Protein AF-A0A528LPU9-F1 (afdb_monomer_lite)

Structure (mmCIF, N/CA/C/O backbone):
data_AF-A0A528LPU9-F1
#
_entry.id   AF-A0A528LPU9-F1
#
loop_
_atom_site.group_PDB
_atom_site.id
_atom_site.type_symbol
_atom_site.label_atom_id
_atom_site.label_alt_id
_atom_site.label_comp_id
_atom_site.label_asym_id
_atom_site.label_ent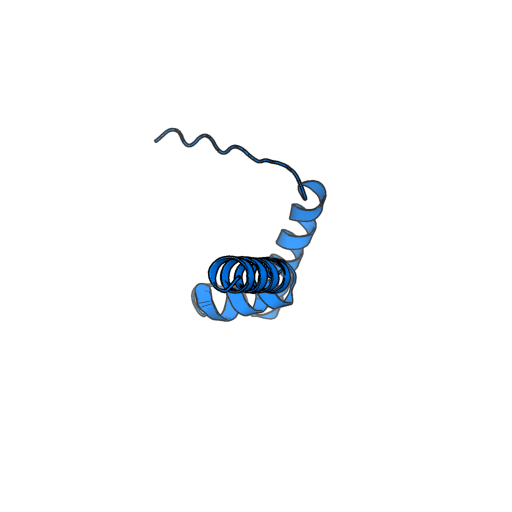ity_id
_atom_site.label_seq_id
_atom_site.pdbx_PDB_ins_code
_atom_site.Cartn_x
_atom_site.Cartn_y
_atom_site.Cartn_z
_atom_site.occupancy
_atom_site.B_iso_or_equiv
_atom_site.auth_seq_id
_atom_site.auth_comp_id
_atom_site.auth_asym_id
_atom_site.auth_atom_id
_atom_site.pdbx_PDB_model_num
ATOM 1 N N . MET A 1 1 ? -26.274 -23.963 29.756 1.00 62.03 1 MET A N 1
ATOM 2 C CA . MET A 1 1 ? -25.235 -24.870 29.220 1.00 62.03 1 MET A CA 1
ATOM 3 C C . MET A 1 1 ? -25.053 -24.718 27.704 1.00 62.03 1 MET A C 1
ATOM 5 O O . MET A 1 1 ? -24.137 -24.017 27.310 1.00 62.03 1 MET A O 1
ATOM 9 N N . ARG A 1 2 ? -25.920 -25.261 26.825 1.00 68.69 2 ARG A N 1
ATOM 10 C CA . ARG A 1 2 ? -25.717 -25.222 25.347 1.00 68.69 2 ARG A CA 1
ATOM 11 C C . ARG A 1 2 ? -25.531 -23.823 24.738 1.00 68.69 2 ARG A C 1
ATOM 13 O O . ARG A 1 2 ? -24.602 -23.626 23.966 1.00 68.69 2 ARG A O 1
ATOM 20 N N . ARG A 1 3 ? -26.375 -22.848 25.105 1.00 67.44 3 ARG A N 1
ATOM 21 C CA . ARG A 1 3 ? -26.249 -21.459 24.614 1.00 67.44 3 ARG A CA 1
ATOM 22 C C . ARG A 1 3 ? -24.928 -20.811 25.021 1.00 67.44 3 ARG A C 1
ATOM 24 O O . ARG A 1 3 ? -24.366 -20.101 24.208 1.00 67.44 3 ARG A O 1
ATOM 31 N N . GLN A 1 4 ? -24.437 -21.109 26.226 1.00 72.44 4 GLN A N 1
ATOM 32 C CA . GLN A 1 4 ? -23.161 -20.591 26.724 1.00 72.44 4 GLN A CA 1
ATOM 33 C C . GLN A 1 4 ? -21.991 -21.171 25.924 1.00 72.44 4 GLN A C 1
ATOM 35 O O . GLN A 1 4 ? -21.141 -20.411 25.485 1.00 72.44 4 GLN A O 1
ATOM 40 N N . PHE A 1 5 ? -22.007 -22.479 25.638 1.00 77.25 5 PHE A N 1
ATOM 41 C CA . PHE A 1 5 ? -21.006 -23.101 24.765 1.00 77.25 5 PHE A CA 1
ATOM 42 C C . PHE A 1 5 ? -21.013 -22.496 23.359 1.00 77.25 5 PHE A C 1
ATOM 44 O O . PHE A 1 5 ? -19.958 -22.108 22.873 1.00 77.25 5 PHE A O 1
ATOM 51 N N . LEU A 1 6 ? -22.182 -22.333 22.732 1.00 79.50 6 LEU A N 1
ATOM 52 C CA . LEU A 1 6 ? -22.293 -21.694 21.414 1.00 79.50 6 LEU A CA 1
ATOM 53 C C . LEU A 1 6 ? -21.724 -20.267 21.420 1.00 79.50 6 LEU A C 1
ATOM 55 O O . LEU A 1 6 ? -20.870 -19.962 20.595 1.00 79.50 6 LEU A O 1
ATOM 59 N N . THR A 1 7 ? -22.097 -19.429 22.393 1.00 79.19 7 THR A N 1
ATOM 60 C CA . THR A 1 7 ? -21.550 -18.066 22.505 1.00 79.19 7 THR A CA 1
ATOM 61 C C . THR A 1 7 ? -20.045 -18.044 22.756 1.00 79.19 7 THR A C 1
ATOM 63 O O . THR A 1 7 ? -19.347 -17.234 22.154 1.00 79.19 7 THR A O 1
ATOM 66 N N . SER A 1 8 ? -19.521 -18.944 23.593 1.00 79.31 8 SER A N 1
ATOM 67 C CA . SER A 1 8 ? -18.081 -19.038 23.854 1.00 79.31 8 SER A CA 1
ATOM 68 C C . SER A 1 8 ? -17.306 -19.476 22.613 1.00 79.31 8 SER A C 1
ATOM 70 O O . SER A 1 8 ? -16.235 -18.944 22.346 1.00 79.31 8 SER A O 1
ATOM 72 N N . THR A 1 9 ? -17.860 -20.401 21.826 1.00 81.69 9 THR A N 1
ATOM 73 C CA . THR A 1 9 ? -17.206 -20.901 20.609 1.00 81.69 9 THR A CA 1
ATOM 74 C C . THR A 1 9 ? -17.179 -19.822 19.527 1.00 81.69 9 THR A C 1
ATOM 76 O O . THR A 1 9 ? -16.139 -19.585 18.921 1.00 81.69 9 THR A O 1
ATOM 79 N N . THR A 1 10 ? -18.290 -19.108 19.323 1.00 82.00 10 THR A N 1
ATOM 80 C CA . THR A 1 10 ? -18.361 -18.002 18.357 1.00 82.00 10 THR A CA 1
ATOM 81 C C . THR A 1 10 ? -17.440 -16.844 18.744 1.00 82.00 10 THR A C 1
ATOM 83 O O . THR A 1 10 ? -16.770 -16.294 17.876 1.00 82.00 10 THR A O 1
ATOM 86 N N . ALA A 1 11 ? -17.344 -16.507 20.035 1.00 82.19 11 ALA A N 1
ATOM 87 C CA . ALA A 1 11 ? -16.408 -15.491 20.516 1.00 82.19 11 ALA A CA 1
ATOM 88 C C . ALA A 1 11 ? -14.942 -15.888 20.265 1.00 82.19 11 ALA A C 1
ATOM 90 O O . ALA A 1 11 ? -14.146 -15.053 19.844 1.00 82.19 11 ALA A O 1
ATOM 91 N N . LEU A 1 12 ? -14.595 -17.165 20.461 1.00 83.94 12 LEU A N 1
ATOM 92 C CA . LEU A 1 12 ? -13.251 -17.673 20.179 1.00 83.94 12 LEU A CA 1
ATOM 93 C C . LEU A 1 12 ? -12.915 -17.593 18.683 1.00 83.94 12 LEU A C 1
ATOM 95 O O . LEU A 1 12 ? -11.826 -17.169 18.316 1.00 83.94 12 LEU A O 1
ATOM 99 N N . VAL A 1 13 ? -13.865 -17.962 17.819 1.00 84.56 13 VAL A N 1
ATOM 100 C CA . VAL A 1 13 ? -13.704 -17.882 16.359 1.00 84.56 13 VAL A CA 1
ATOM 101 C C . VAL A 1 13 ? -13.561 -16.434 15.893 1.00 84.56 13 VAL A C 1
ATOM 103 O O . VAL A 1 13 ? -12.744 -16.168 15.025 1.00 84.56 13 VAL A O 1
ATOM 106 N N . LEU A 1 14 ? -14.293 -15.487 16.483 1.00 81.06 14 LEU A N 1
ATOM 107 C CA . LEU A 1 14 ? -14.141 -14.058 16.185 1.00 81.06 14 LEU A CA 1
ATOM 108 C C . LEU A 1 14 ? -12.769 -13.517 16.602 1.00 81.06 14 LEU A C 1
ATOM 110 O O . LEU A 1 14 ? -12.152 -12.783 15.840 1.00 81.06 14 LEU A O 1
ATOM 114 N N . LEU A 1 15 ? -12.273 -13.907 17.779 1.00 80.31 15 LEU A N 1
ATOM 115 C CA . LEU A 1 15 ? -10.948 -13.498 18.258 1.00 80.31 15 LEU A CA 1
ATOM 116 C C . LEU A 1 15 ? -9.809 -14.081 17.412 1.00 80.31 15 LEU A C 1
ATOM 118 O O . LEU A 1 15 ? -8.794 -13.421 17.227 1.00 80.31 15 LEU A O 1
ATOM 122 N N . LEU A 1 16 ? -9.975 -15.301 16.898 1.00 77.38 16 LEU A N 1
ATOM 123 C CA . LEU A 1 16 ? -8.981 -15.972 16.053 1.00 77.38 16 LEU A CA 1
ATOM 124 C C . LEU A 1 16 ? -9.124 -15.632 14.560 1.00 77.38 16 LEU A C 1
ATOM 126 O O . LEU A 1 16 ? -8.169 -15.780 13.805 1.00 77.38 16 LEU A O 1
ATOM 130 N N . GLY A 1 17 ? -10.317 -15.218 14.132 1.00 68.00 17 GLY A N 1
ATOM 131 C CA . GLY A 1 17 ? -10.662 -14.898 12.747 1.00 68.00 17 GLY A CA 1
ATOM 132 C C . GLY A 1 17 ? -10.593 -13.410 12.413 1.00 68.00 17 GLY A C 1
ATOM 133 O O . GLY A 1 17 ? -10.730 -13.051 11.245 1.00 68.00 17 GLY A O 1
ATOM 134 N N . ALA A 1 18 ? -10.370 -12.542 13.405 1.00 64.62 18 ALA A N 1
ATOM 135 C CA . ALA A 1 18 ? -9.996 -11.153 13.180 1.00 64.62 18 ALA A CA 1
ATOM 136 C C . ALA A 1 18 ? -8.589 -11.116 12.559 1.00 64.62 18 ALA A C 1
ATOM 138 O O . ALA A 1 18 ? -7.580 -11.001 13.251 1.00 64.62 18 ALA A O 1
ATOM 139 N N . GLY A 1 19 ? -8.525 -11.296 11.240 1.00 58.31 19 GLY A N 1
ATOM 140 C CA . GLY A 1 19 ? -7.293 -11.183 10.477 1.00 58.31 19 GLY A CA 1
ATOM 141 C C . GLY A 1 19 ? -6.733 -9.771 10.596 1.00 58.31 19 GLY A C 1
ATOM 142 O O . GLY A 1 19 ? -7.465 -8.787 10.483 1.00 58.31 19 GLY A O 1
ATOM 143 N N . ASN A 1 20 ? -5.429 -9.673 10.827 1.00 60.56 20 ASN A N 1
ATOM 144 C CA . ASN A 1 20 ? -4.734 -8.401 10.711 1.00 60.56 20 ASN A CA 1
ATOM 145 C C . ASN A 1 20 ? -4.797 -7.959 9.242 1.00 60.56 20 ASN A C 1
ATOM 147 O O . ASN A 1 20 ? -4.465 -8.738 8.348 1.00 60.56 20 ASN A O 1
ATOM 151 N N . ALA A 1 21 ? -5.223 -6.723 8.990 1.00 62.91 21 ALA A N 1
ATOM 152 C CA . ALA A 1 21 ? -5.036 -6.105 7.686 1.00 62.91 21 ALA A CA 1
ATOM 153 C C . ALA A 1 21 ? -3.552 -5.743 7.562 1.00 62.91 21 ALA A C 1
ATOM 155 O O . ALA A 1 21 ? -3.073 -4.821 8.223 1.00 62.91 21 ALA A O 1
ATOM 156 N N . TYR A 1 22 ? -2.818 -6.517 6.771 1.00 64.94 22 TYR A N 1
ATOM 157 C CA . TYR A 1 22 ? -1.444 -6.200 6.413 1.00 64.94 22 TYR A CA 1
ATOM 158 C C . TYR A 1 22 ? -1.474 -5.303 5.170 1.00 64.94 22 TYR A C 1
ATOM 160 O O . TYR A 1 22 ? -2.253 -5.531 4.250 1.00 64.94 22 TYR A O 1
ATOM 168 N N . ALA A 1 23 ? -0.701 -4.221 5.190 1.00 68.56 23 ALA A N 1
ATOM 169 C CA . ALA A 1 23 ? -0.616 -3.249 4.102 1.00 68.56 23 ALA A CA 1
ATOM 170 C C . ALA A 1 23 ? 0.852 -3.107 3.684 1.00 68.56 23 ALA A C 1
ATOM 172 O O . ALA A 1 23 ? 1.507 -2.103 3.966 1.00 68.56 23 ALA A O 1
ATOM 173 N N . GLY A 1 24 ? 1.390 -4.180 3.110 1.00 83.06 24 GLY A N 1
ATOM 174 C CA . GLY A 1 24 ? 2.760 -4.290 2.641 1.00 83.06 24 GLY A CA 1
ATOM 175 C C . GLY A 1 24 ? 2.849 -4.466 1.126 1.00 83.06 24 GLY A C 1
ATOM 176 O O . GLY A 1 24 ? 1.884 -4.303 0.378 1.00 83.06 24 GLY A O 1
ATOM 177 N N . MET A 1 25 ? 4.059 -4.785 0.665 1.00 89.31 25 MET A N 1
ATOM 178 C CA . MET A 1 25 ? 4.336 -4.947 -0.764 1.00 89.31 25 MET A CA 1
ATOM 179 C C . MET A 1 25 ? 3.651 -6.166 -1.386 1.00 89.31 25 MET A C 1
ATOM 181 O O . MET A 1 25 ? 3.395 -6.159 -2.587 1.00 89.31 25 MET A O 1
ATOM 185 N N . ASP A 1 26 ? 3.331 -7.189 -0.597 1.00 89.56 26 ASP A N 1
ATOM 186 C CA . ASP A 1 26 ? 2.626 -8.371 -1.095 1.00 89.56 26 ASP A CA 1
ATOM 187 C C . ASP A 1 26 ? 1.167 -8.032 -1.433 1.00 89.56 26 ASP A C 1
ATOM 189 O O . ASP A 1 26 ? 0.679 -8.384 -2.509 1.00 89.56 26 ASP A O 1
ATOM 193 N N . GLU A 1 27 ? 0.490 -7.255 -0.582 1.00 89.50 27 GLU A N 1
ATOM 194 C CA . GLU A 1 27 ? -0.858 -6.756 -0.861 1.00 89.50 27 GLU A CA 1
ATOM 195 C C . GLU A 1 27 ? -0.857 -5.721 -1.982 1.00 89.50 27 GLU A C 1
ATOM 197 O O . GLU A 1 27 ? -1.771 -5.703 -2.805 1.00 89.50 27 GLU A O 1
ATOM 202 N N . ALA A 1 28 ? 0.193 -4.901 -2.071 1.00 89.69 28 ALA A N 1
ATOM 203 C CA . ALA A 1 28 ? 0.366 -3.980 -3.184 1.00 89.69 28 ALA A CA 1
ATOM 204 C C . ALA A 1 28 ? 0.497 -4.710 -4.529 1.00 89.69 28 ALA A C 1
ATOM 206 O O . ALA A 1 28 ? -0.150 -4.323 -5.499 1.00 89.69 28 ALA A O 1
ATOM 207 N N . LYS A 1 29 ? 1.281 -5.793 -4.595 1.00 91.06 29 LYS A N 1
ATOM 208 C CA . LYS A 1 29 ? 1.388 -6.632 -5.800 1.00 91.06 29 LYS A CA 1
ATOM 209 C C . LYS A 1 29 ? 0.046 -7.278 -6.145 1.00 91.06 29 LYS A C 1
ATOM 211 O O . LYS A 1 29 ? -0.373 -7.216 -7.297 1.00 91.06 29 LYS A O 1
ATOM 216 N N . ALA A 1 30 ? -0.663 -7.815 -5.150 1.00 91.44 30 ALA A N 1
ATOM 217 C CA . ALA A 1 30 ? -1.997 -8.376 -5.353 1.00 91.44 30 ALA A CA 1
ATOM 218 C C . ALA A 1 30 ? -2.998 -7.328 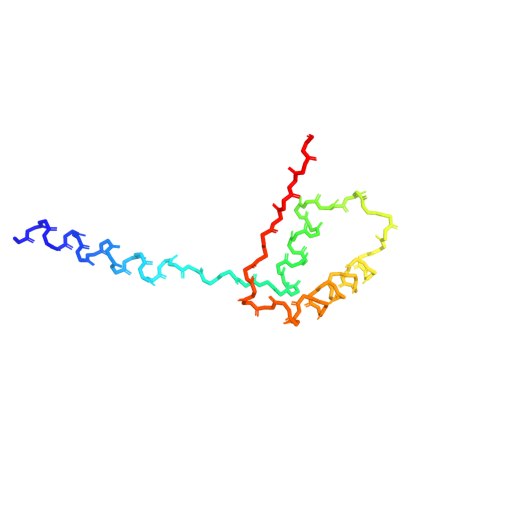-5.873 1.00 91.44 30 ALA A C 1
ATOM 220 O O . ALA A 1 30 ? -3.796 -7.627 -6.758 1.00 91.44 30 ALA A O 1
ATOM 221 N N . PHE A 1 31 ? -2.931 -6.090 -5.375 1.00 90.50 31 PHE A N 1
ATOM 222 C CA . PHE A 1 31 ? -3.737 -4.971 -5.865 1.00 90.50 31 PHE A CA 1
ATOM 223 C C . PHE A 1 31 ? -3.399 -4.607 -7.317 1.00 90.50 31 PHE A C 1
ATOM 225 O O . PHE A 1 31 ? -4.308 -4.441 -8.134 1.00 90.50 31 PHE A O 1
ATOM 232 N N . LEU A 1 32 ? -2.108 -4.543 -7.666 1.00 92.62 32 LEU A N 1
ATOM 233 C CA . LEU A 1 32 ? -1.674 -4.317 -9.048 1.00 92.62 32 LEU A CA 1
ATOM 234 C C . LEU A 1 32 ? -2.232 -5.394 -9.990 1.00 92.62 32 LEU A C 1
ATOM 236 O O . LEU A 1 32 ? -2.697 -5.071 -11.081 1.00 92.62 32 LEU A O 1
ATOM 240 N N . ASP A 1 33 ? -2.244 -6.655 -9.558 1.00 92.06 33 ASP A N 1
ATOM 241 C CA . ASP A 1 33 ? -2.747 -7.779 -10.354 1.00 92.06 33 ASP A CA 1
ATOM 242 C C . ASP A 1 33 ? -4.280 -7.840 -10.439 1.00 92.06 33 ASP A C 1
ATOM 244 O O . ASP A 1 33 ? -4.828 -8.255 -11.462 1.00 92.06 33 ASP A O 1
ATOM 248 N N . ALA A 1 34 ? -4.992 -7.450 -9.381 1.00 93.25 34 ALA A N 1
ATOM 249 C CA . ALA A 1 34 ? -6.448 -7.549 -9.319 1.00 93.25 34 ALA A CA 1
ATOM 250 C C . ALA A 1 34 ? -7.151 -6.341 -9.956 1.00 93.25 34 ALA A C 1
ATOM 252 O O . ALA A 1 34 ? -8.069 -6.528 -10.764 1.00 93.25 34 ALA A O 1
ATOM 253 N N . GLU A 1 35 ? -6.696 -5.132 -9.626 1.00 91.81 35 GLU A N 1
ATOM 254 C CA . GLU A 1 35 ? -7.414 -3.881 -9.891 1.00 91.81 35 GLU A CA 1
ATOM 255 C C . GLU A 1 35 ? -6.775 -3.055 -11.010 1.00 91.81 35 GLU A C 1
ATOM 257 O O . GLU A 1 35 ? -7.482 -2.538 -11.873 1.00 91.81 35 GLU A O 1
ATOM 262 N N . ILE A 1 36 ? -5.441 -2.943 -11.032 1.00 91.31 36 ILE A N 1
ATOM 263 C CA . ILE A 1 36 ? -4.751 -2.085 -12.006 1.00 91.31 36 ILE A CA 1
ATOM 264 C C . ILE A 1 36 ? -4.559 -2.797 -13.345 1.00 91.31 36 ILE A C 1
ATOM 266 O O . ILE A 1 36 ? -4.935 -2.244 -14.374 1.00 91.31 36 ILE A O 1
ATOM 270 N N . LYS A 1 37 ? -4.021 -4.023 -13.362 1.00 88.06 37 LYS A N 1
ATOM 271 C CA . LYS A 1 37 ? -3.772 -4.811 -14.585 1.00 88.06 37 LYS A CA 1
ATOM 272 C C . LYS A 1 37 ? -3.138 -3.954 -15.700 1.00 88.06 37 LYS A C 1
ATOM 274 O O . LYS A 1 37 ? -2.062 -3.394 -15.506 1.00 88.06 37 LYS A O 1
ATOM 279 N N . ASP A 1 38 ? -3.829 -3.818 -16.833 1.00 87.50 38 ASP A N 1
ATOM 280 C CA . ASP A 1 38 ? -3.387 -3.097 -18.032 1.00 87.50 38 ASP A CA 1
ATOM 281 C C . ASP A 1 3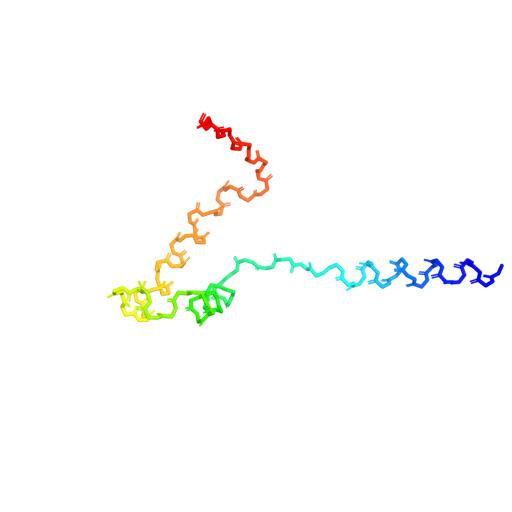8 ? -3.774 -1.604 -18.027 1.00 87.50 38 ASP A C 1
ATOM 283 O O . ASP A 1 38 ? -3.622 -0.912 -19.032 1.00 87.50 38 ASP A O 1
ATOM 287 N N . MET A 1 39 ? -4.304 -1.089 -16.911 1.00 90.94 39 MET A N 1
ATOM 288 C CA . MET A 1 39 ? -4.733 0.311 -16.783 1.00 90.94 39 MET A CA 1
ATOM 289 C C . MET A 1 39 ? -3.571 1.273 -16.514 1.00 90.94 39 MET A C 1
ATOM 291 O O . MET A 1 39 ? -3.754 2.488 -16.573 1.00 90.94 39 MET A O 1
ATOM 295 N N . SER A 1 40 ? -2.385 0.748 -16.203 1.00 90.12 40 SER A N 1
ATOM 296 C CA . SER A 1 40 ? -1.188 1.549 -15.967 1.00 90.12 40 SER A CA 1
ATOM 297 C C . SER A 1 40 ? -0.311 1.614 -17.212 1.00 90.12 40 SER A C 1
ATOM 299 O O . SER A 1 40 ? -0.117 0.630 -17.921 1.00 90.12 40 SER A O 1
ATOM 301 N N . THR A 1 41 ? 0.257 2.792 -17.456 1.00 92.62 41 THR A N 1
ATOM 302 C CA . THR A 1 41 ? 1.264 3.018 -18.500 1.00 92.62 41 THR A CA 1
ATOM 303 C C . THR A 1 41 ? 2.679 2.663 -18.043 1.00 92.62 41 THR A C 1
ATOM 305 O O . THR A 1 41 ? 3.604 2.676 -18.855 1.00 92.62 41 THR A O 1
ATOM 308 N N . LEU A 1 42 ? 2.860 2.371 -16.751 1.00 92.50 42 LEU A N 1
ATOM 309 C CA . LEU A 1 42 ? 4.137 1.994 -16.159 1.00 92.50 42 LEU A CA 1
ATOM 310 C C . LEU A 1 42 ? 4.411 0.504 -16.355 1.00 92.50 42 LEU A C 1
ATOM 312 O O . LEU A 1 42 ? 3.492 -0.317 -16.325 1.00 92.50 42 LEU A O 1
ATOM 316 N N . ASP A 1 43 ? 5.689 0.148 -16.495 1.00 93.94 43 ASP A N 1
ATOM 317 C CA . ASP A 1 43 ? 6.107 -1.249 -16.438 1.00 93.94 43 ASP A CA 1
ATOM 318 C C . ASP A 1 43 ? 5.996 -1.802 -15.008 1.00 93.94 43 ASP A C 1
ATOM 320 O O . ASP A 1 43 ? 5.852 -1.064 -14.031 1.00 93.94 43 ASP A O 1
ATOM 324 N N . ARG A 1 44 ? 6.044 -3.131 -14.862 1.00 91.31 44 ARG A N 1
ATOM 325 C CA . ARG A 1 44 ? 5.821 -3.768 -13.556 1.00 91.31 44 ARG A CA 1
ATOM 326 C C . ARG A 1 44 ? 6.822 -3.302 -12.494 1.00 91.31 44 ARG A C 1
ATOM 328 O O . ARG A 1 44 ? 6.444 -3.125 -11.342 1.00 91.31 44 ARG A O 1
ATOM 335 N N . ALA A 1 45 ? 8.080 -3.088 -12.871 1.00 93.00 45 ALA A N 1
ATOM 336 C CA . ALA A 1 45 ? 9.100 -2.632 -11.935 1.00 93.00 45 ALA A CA 1
ATOM 337 C C . ALA A 1 45 ? 8.795 -1.219 -11.413 1.00 93.00 45 ALA A C 1
ATOM 339 O O . ALA A 1 45 ? 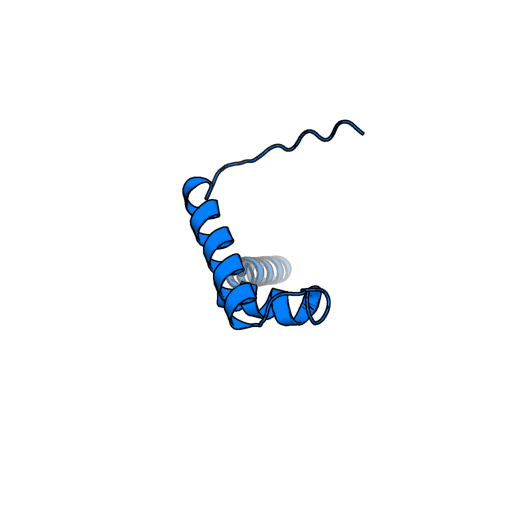8.885 -0.981 -10.208 1.00 93.00 45 ALA A O 1
ATOM 340 N N . ALA A 1 46 ? 8.382 -0.301 -12.292 1.00 94.62 46 ALA A N 1
ATOM 341 C CA . ALA A 1 46 ? 7.981 1.043 -11.901 1.00 94.62 46 ALA A C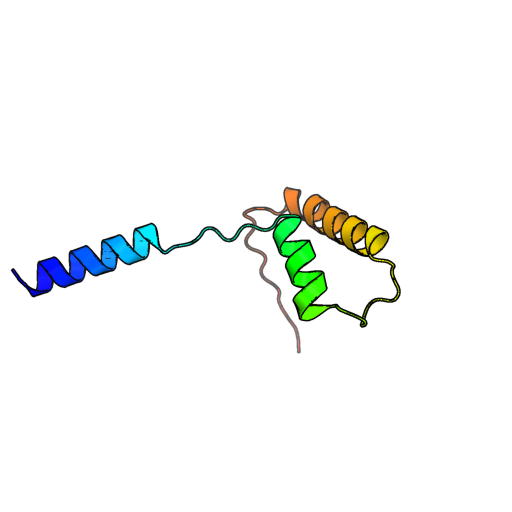A 1
ATOM 342 C C . ALA A 1 46 ? 6.686 1.048 -11.076 1.00 94.62 46 ALA A C 1
ATOM 344 O O . ALA A 1 46 ? 6.609 1.786 -10.098 1.00 94.62 46 ALA A O 1
ATOM 345 N N . GLN A 1 47 ? 5.713 0.189 -11.399 1.00 92.62 47 GLN A N 1
ATOM 346 C CA . GLN A 1 47 ? 4.489 0.035 -10.602 1.00 92.62 47 GLN A CA 1
ATOM 347 C C . GLN A 1 47 ? 4.801 -0.392 -9.161 1.00 92.62 47 GLN A C 1
ATOM 349 O O . GLN A 1 47 ? 4.297 0.193 -8.207 1.00 92.62 47 GLN A O 1
ATOM 354 N N . GLU A 1 48 ? 5.660 -1.397 -8.979 1.00 93.69 48 GLU A N 1
ATOM 355 C CA . GLU A 1 48 ? 6.054 -1.853 -7.643 1.00 93.69 48 GLU A CA 1
ATOM 356 C C . GLU A 1 48 ? 6.844 -0.783 -6.880 1.00 93.69 48 GLU A C 1
ATOM 358 O O . GLU A 1 48 ? 6.637 -0.601 -5.680 1.00 93.69 48 GLU A O 1
ATOM 363 N N . ALA A 1 49 ? 7.715 -0.041 -7.567 1.00 95.12 49 ALA A N 1
ATOM 364 C CA . ALA A 1 49 ? 8.447 1.068 -6.964 1.00 95.12 49 ALA A CA 1
ATOM 365 C C . ALA A 1 49 ? 7.509 2.197 -6.503 1.00 95.12 49 ALA A C 1
ATOM 367 O O . ALA A 1 49 ? 7.712 2.770 -5.432 1.00 95.12 49 ALA A O 1
ATOM 368 N N . GLU A 1 50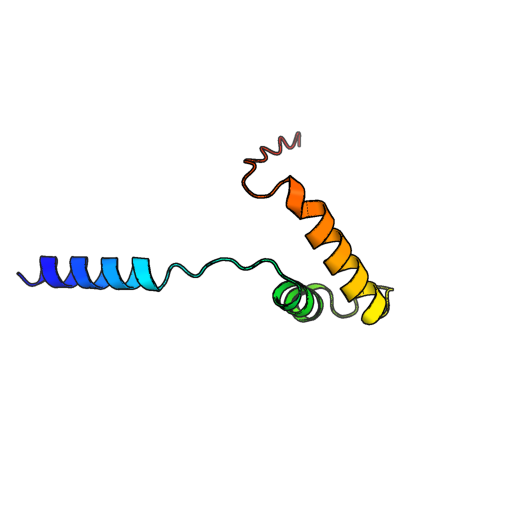 ? 6.462 2.493 -7.275 1.00 93.88 50 GLU A N 1
ATOM 369 C CA . GLU A 1 50 ? 5.446 3.480 -6.909 1.00 93.88 50 GLU A CA 1
ATOM 370 C C . GLU A 1 50 ? 4.624 3.016 -5.698 1.00 93.88 50 GLU A C 1
ATOM 372 O O . GLU A 1 50 ? 4.417 3.775 -4.751 1.00 93.88 50 GLU A O 1
ATOM 377 N N . MET A 1 51 ? 4.239 1.739 -5.654 1.00 94.00 51 MET A N 1
ATOM 378 C CA . MET A 1 51 ? 3.571 1.167 -4.483 1.00 94.00 51 MET A CA 1
ATOM 379 C C . MET A 1 51 ? 4.444 1.217 -3.226 1.00 94.00 51 MET A C 1
ATOM 381 O O . MET A 1 51 ? 3.953 1.557 -2.148 1.00 94.00 51 MET A O 1
ATOM 385 N N . GLN A 1 52 ? 5.742 0.938 -3.360 1.00 93.25 52 GLN A N 1
ATOM 386 C CA . GLN A 1 52 ? 6.691 1.069 -2.258 1.00 93.25 52 GLN A CA 1
ATOM 387 C C . GLN A 1 52 ? 6.769 2.521 -1.770 1.00 93.25 52 GLN A C 1
ATOM 389 O O . GLN A 1 52 ? 6.755 2.765 -0.562 1.00 93.25 52 GLN A O 1
ATOM 394 N N . TRP A 1 53 ? 6.770 3.488 -2.692 1.00 94.31 53 TRP A N 1
ATOM 395 C CA . TRP A 1 53 ? 6.722 4.906 -2.347 1.00 94.31 53 TRP A CA 1
ATOM 396 C C . TRP A 1 53 ? 5.459 5.259 -1.551 1.00 94.31 53 TRP A C 1
ATOM 398 O O . TRP A 1 53 ? 5.566 5.922 -0.519 1.00 94.31 53 TRP A O 1
ATOM 408 N N . PHE A 1 54 ? 4.281 4.769 -1.958 1.00 92.25 54 PHE A N 1
ATOM 409 C CA . PHE A 1 54 ? 3.037 4.986 -1.211 1.00 92.25 54 PHE A CA 1
ATOM 410 C C . PHE A 1 54 ? 3.087 4.384 0.198 1.00 92.25 54 PHE A C 1
ATOM 412 O O . PHE A 1 54 ? 2.692 5.044 1.160 1.00 92.25 54 PHE A O 1
ATOM 419 N N . ILE A 1 55 ? 3.605 3.160 0.340 1.00 90.69 55 ILE A N 1
ATOM 420 C CA . ILE A 1 55 ? 3.764 2.497 1.643 1.00 90.69 55 ILE A CA 1
ATOM 421 C C . ILE A 1 55 ? 4.685 3.316 2.549 1.00 90.69 55 ILE A C 1
ATOM 423 O O . ILE A 1 55 ? 4.365 3.555 3.714 1.00 90.69 55 ILE A O 1
ATOM 427 N N . ASP A 1 56 ? 5.819 3.775 2.023 1.00 92.69 56 ASP A N 1
ATOM 428 C CA . ASP A 1 56 ? 6.780 4.561 2.791 1.00 92.69 56 ASP A CA 1
ATOM 429 C C . ASP A 1 56 ? 6.224 5.932 3.182 1.00 92.69 56 ASP A C 1
ATOM 431 O O . ASP A 1 56 ? 6.379 6.351 4.332 1.00 92.69 56 ASP A O 1
ATOM 435 N N . ALA A 1 57 ? 5.520 6.599 2.266 1.00 92.12 57 ALA A N 1
ATOM 436 C CA . ALA A 1 57 ? 4.855 7.870 2.522 1.00 92.12 57 ALA A CA 1
ATOM 437 C C . ALA A 1 57 ? 3.720 7.743 3.551 1.00 92.12 57 ALA A C 1
ATOM 439 O O . ALA A 1 57 ? 3.457 8.697 4.280 1.00 92.12 57 ALA A O 1
ATOM 440 N N . ALA A 1 58 ? 3.071 6.579 3.647 1.00 89.56 58 ALA A N 1
ATOM 441 C CA . ALA A 1 58 ? 1.996 6.323 4.601 1.00 89.56 58 ALA A CA 1
ATOM 442 C C . ALA A 1 58 ? 2.494 6.068 6.037 1.00 89.56 58 ALA A C 1
ATOM 444 O O . ALA A 1 58 ? 1.748 6.305 6.989 1.00 89.56 58 ALA A O 1
ATOM 445 N N . LYS A 1 59 ? 3.748 5.625 6.224 1.00 89.44 59 LYS A N 1
ATOM 446 C CA . LYS A 1 59 ? 4.310 5.273 7.548 1.00 89.44 59 LYS A CA 1
ATOM 447 C C . LYS A 1 59 ? 4.110 6.342 8.635 1.00 89.44 59 LYS A C 1
ATOM 449 O O . LYS A 1 59 ? 3.712 5.960 9.735 1.00 89.44 59 LYS A O 1
ATOM 454 N N . PRO A 1 60 ? 4.340 7.649 8.390 1.00 90.69 60 PRO A N 1
ATOM 455 C CA . PRO A 1 60 ? 4.161 8.686 9.410 1.00 90.69 60 PRO A CA 1
ATOM 456 C C . PRO A 1 60 ? 2.710 8.857 9.873 1.00 90.69 60 PRO A C 1
ATOM 458 O O . PRO A 1 60 ? 2.477 9.434 10.930 1.00 90.69 60 PRO A O 1
ATOM 461 N N . PHE A 1 61 ? 1.746 8.366 9.090 1.00 86.12 61 PHE A N 1
ATOM 462 C CA . PHE A 1 61 ? 0.316 8.506 9.350 1.00 86.12 61 PHE A CA 1
ATOM 463 C C . PHE A 1 61 ? -0.307 7.248 9.971 1.00 86.12 61 PHE A C 1
ATOM 465 O O . PHE A 1 61 ? -1.513 7.207 10.222 1.00 86.12 61 PHE A O 1
ATOM 472 N N . ALA A 1 62 ? 0.494 6.211 10.237 1.00 85.56 62 ALA A N 1
ATOM 473 C CA . ALA A 1 62 ? 0.015 4.981 10.852 1.00 85.56 62 ALA A CA 1
ATOM 474 C C . ALA A 1 62 ? -0.616 5.260 12.229 1.00 85.56 62 ALA A C 1
ATOM 476 O O . ALA A 1 62 ? 0.013 5.834 13.117 1.00 85.56 62 ALA A O 1
ATOM 477 N N . GLY A 1 63 ? -1.872 4.838 12.408 1.00 83.25 63 GLY A N 1
ATOM 478 C CA . GLY A 1 63 ? -2.632 5.053 13.645 1.00 83.25 63 GLY A CA 1
ATOM 479 C C . GLY A 1 63 ? -3.311 6.423 13.761 1.00 83.25 63 GLY A C 1
ATOM 480 O O . GLY A 1 63 ? -3.922 6.697 14.793 1.00 83.25 63 GLY A O 1
ATOM 481 N N . MET A 1 64 ? -3.239 7.272 12.730 1.00 86.88 64 MET A N 1
ATOM 482 C CA . MET A 1 64 ? -4.007 8.517 12.678 1.00 86.88 64 MET A CA 1
ATOM 483 C C . MET A 1 64 ? -5.452 8.261 12.235 1.00 86.88 64 MET A C 1
ATOM 485 O O . MET A 1 64 ? -5.697 7.565 11.253 1.00 86.88 64 MET A O 1
ATOM 489 N N . ASP A 1 65 ? -6.410 8.874 12.931 1.00 85.06 65 ASP A N 1
ATOM 490 C CA . ASP A 1 65 ? -7.804 8.952 12.486 1.00 85.06 65 ASP A CA 1
ATOM 491 C C . ASP A 1 65 ? -7.958 10.153 11.538 1.00 85.06 65 ASP A C 1
ATOM 493 O O . ASP A 1 65 ? -7.938 11.312 11.966 1.00 85.06 65 ASP A O 1
ATOM 497 N N . ILE A 1 66 ? -8.035 9.879 10.233 1.00 82.88 66 ILE A N 1
ATOM 498 C CA . ILE A 1 66 ? -8.139 10.901 9.187 1.00 82.88 66 ILE A CA 1
ATOM 499 C C . ILE A 1 66 ? -9.615 11.093 8.829 1.00 82.88 66 ILE A C 1
ATOM 501 O O . ILE A 1 66 ? -10.229 10.253 8.172 1.00 82.88 66 ILE A O 1
ATOM 505 N N . LYS A 1 67 ? -10.183 12.239 9.219 1.00 83.69 67 LYS A N 1
ATOM 506 C CA . LYS A 1 67 ? -11.554 12.628 8.861 1.00 83.69 67 LYS A CA 1
ATOM 507 C C . LYS A 1 67 ? -11.550 13.428 7.566 1.00 83.69 67 LYS A C 1
ATOM 509 O O . LYS A 1 67 ? -11.181 14.600 7.560 1.00 83.69 67 LYS A O 1
ATOM 514 N N . VAL A 1 68 ? -11.974 12.795 6.476 1.00 80.69 68 VAL A N 1
ATOM 515 C CA . VAL A 1 68 ? -12.132 13.457 5.176 1.00 80.69 68 VAL A CA 1
ATOM 516 C C . VAL A 1 68 ? -13.509 14.110 5.120 1.00 80.69 68 VAL A C 1
ATOM 518 O O . VAL A 1 68 ? -14.529 13.424 5.146 1.00 80.69 68 VAL A O 1
ATOM 521 N N . VAL A 1 69 ? -13.545 15.441 5.054 1.00 83.19 69 VAL A N 1
ATOM 522 C CA . VAL A 1 69 ? -14.778 16.188 4.784 1.00 83.19 69 VAL A CA 1
ATOM 523 C C . VAL A 1 69 ? -14.855 16.403 3.278 1.00 83.19 69 VAL A C 1
ATOM 525 O O . VAL A 1 69 ? -14.067 17.152 2.711 1.00 83.19 69 VAL A O 1
ATOM 528 N N . SER A 1 70 ? -15.776 15.694 2.633 1.00 82.56 70 SER A N 1
ATOM 529 C CA . SER A 1 70 ? -16.117 15.896 1.227 1.00 82.56 70 SER A CA 1
ATOM 530 C C . SER A 1 70 ? -17.263 16.898 1.164 1.00 82.56 70 SER A C 1
ATOM 532 O O . SER A 1 70 ? -18.395 16.544 1.489 1.00 82.56 70 SER A O 1
ATOM 534 N N . GLU A 1 71 ? -16.989 18.131 0.746 1.00 66.75 71 GLU A N 1
ATOM 535 C CA . GLU A 1 71 ? -18.044 18.999 0.220 1.00 66.75 71 GLU A CA 1
ATOM 536 C C . GLU A 1 71 ? -18.422 18.456 -1.162 1.00 66.75 71 GLU A C 1
ATOM 538 O O . GLU A 1 71 ? -17.628 18.531 -2.099 1.00 66.75 71 GLU A O 1
ATOM 543 N N . THR A 1 72 ? -19.585 17.808 -1.263 1.00 52.53 72 THR A N 1
ATOM 544 C CA . THR A 1 72 ? -20.244 17.597 -2.563 1.00 52.53 72 THR A CA 1
ATOM 545 C C . THR A 1 72 ? -20.761 18.915 -3.105 1.00 52.53 72 THR A C 1
ATOM 547 O O . THR A 1 72 ? -21.414 19.623 -2.301 1.00 52.53 72 THR A O 1
#

Sequence (72 aa):
MRRQFLTSTTALVLLLGAGNAYAGMDEAKAFLDAEIKDMSTLDRAAQEAEMQWFIDAAKPFAGMDIKVVSET

Radius of gyration: 19.44 Å; chains: 1; bounding box: 35×44×48 Å

Foldseek 3Di:
DVVVVVVVVVVVCCVVVPDDPDQDLVVQVVCCVPPCPPVDPDDPVVSSVVSVVVVVVCVVCPPPDDDDDDDD

pLDDT: mean 83.75, std 10.39, range [52.53, 95.12]

Secondary structure (DSSP, 8-state):
-HHHHHHHHHHHHHHHH------SHHHHHHHIIIIIGGG-SS-HHHHHHHHHHHHHHHGGGTT---------